Protein AF-A0A9X8VC01-F1 (afdb_monomer_lite)

Sequence (74 aa):
HQTQLRWAVTADDVFISVTPPHHDMSMFDLFGSLCAGATLVLPASHQEKDAISWNQLVEKHRVSLWCSVPAILE

pLDDT: mean 91.42, std 6.98, range [64.62, 98.5]

InterPro domains:
  IPR000873 AMP-dependent synthetase/ligase domain [PF00501] (6-74)
  IPR042099 ANL, N-terminal domain [G3DSA:3.40.50.12780] (1-74)

Foldseek 3Di:
DVVCVVVVDAQAAEEEDLDPPPDPQSCCQVCVCVVRVHHYDYDDPVCSLPPVSVVVSCVVVVHPDYDDDVVSVD

Radius of gyration: 11.81 Å; chains: 1; bounding box: 26×25×33 Å

Secondary structure (DSSP, 8-state):
-HHHHHTT--TT-EEE--S-TTSHHHHHHHHHHHHHT-EEE---TT-TT-HHHHHHHHHHHT--EE---GGGT-

Structure (mmCIF, N/CA/C/O backbone):
data_AF-A0A9X8VC01-F1
#
_entry.id   AF-A0A9X8VC01-F1
#
loop_
_atom_site.group_PDB
_atom_site.id
_atom_site.type_symbol
_atom_site.label_atom_id
_atom_site.label_alt_id
_atom_site.label_comp_id
_atom_site.label_asym_id
_atom_site.label_entity_id
_atom_site.label_seq_id
_atom_site.pdbx_PDB_ins_code
_atom_site.Cartn_x
_atom_site.Cartn_y
_atom_site.Cartn_z
_atom_site.occupancy
_atom_site.B_iso_or_equiv
_atom_site.auth_seq_id
_atom_site.auth_comp_id
_atom_site.auth_asym_id
_atom_site.auth_atom_id
_atom_site.pdbx_PDB_model_num
ATOM 1 N N . HIS A 1 1 ? 3.568 -7.967 11.893 1.00 66.75 1 HIS A N 1
ATOM 2 C CA . HIS A 1 1 ? 2.956 -7.881 13.238 1.00 66.75 1 HIS A CA 1
ATOM 3 C C . HIS A 1 1 ? 3.796 -7.062 14.225 1.00 66.75 1 HIS A C 1
ATOM 5 O O . HIS A 1 1 ? 3.361 -5.976 14.570 1.00 66.75 1 HIS A O 1
ATOM 11 N N . GLN A 1 2 ? 5.007 -7.488 14.636 1.00 85.88 2 GLN A N 1
ATOM 12 C CA . GLN A 1 2 ? 5.813 -6.714 15.611 1.00 85.88 2 GLN A CA 1
ATOM 13 C C . GLN A 1 2 ? 6.116 -5.273 15.157 1.00 85.88 2 GLN A C 1
ATOM 15 O O . GLN A 1 2 ? 5.977 -4.343 15.945 1.00 85.88 2 GLN A O 1
ATOM 20 N N . THR A 1 3 ? 6.465 -5.080 13.882 1.00 89.44 3 THR A N 1
ATOM 21 C CA . THR A 1 3 ? 6.733 -3.751 13.308 1.00 89.44 3 THR A CA 1
ATOM 22 C C . THR A 1 3 ? 5.516 -2.824 13.372 1.00 89.44 3 THR A C 1
ATOM 24 O O . THR A 1 3 ? 5.648 -1.691 13.814 1.00 89.44 3 THR A O 1
ATOM 27 N N . GLN A 1 4 ? 4.325 -3.315 13.009 1.00 89.69 4 GLN A N 1
ATOM 28 C CA . GLN A 1 4 ? 3.087 -2.524 13.061 1.00 89.69 4 GLN A CA 1
ATOM 29 C C . GLN A 1 4 ? 2.747 -2.083 14.484 1.00 89.69 4 GLN A C 1
ATOM 31 O O . GLN A 1 4 ? 2.406 -0.926 14.687 1.00 89.69 4 GLN A O 1
ATOM 36 N N . LEU A 1 5 ? 2.900 -2.974 15.471 1.00 91.56 5 LEU A N 1
ATOM 37 C CA . LEU A 1 5 ? 2.694 -2.620 16.878 1.00 91.56 5 LEU A CA 1
ATOM 38 C C . LEU A 1 5 ? 3.686 -1.552 17.339 1.00 91.56 5 LEU A C 1
ATOM 40 O O . LEU A 1 5 ? 3.304 -0.598 18.007 1.00 91.56 5 LEU A O 1
ATOM 44 N N . ARG A 1 6 ? 4.962 -1.694 16.961 1.00 95.12 6 ARG A N 1
ATOM 45 C CA . ARG A 1 6 ? 6.008 -0.732 17.323 1.00 95.12 6 ARG A CA 1
ATOM 46 C C . ARG A 1 6 ? 5.783 0.647 16.703 1.00 95.12 6 ARG A C 1
ATOM 48 O O . ARG A 1 6 ? 6.119 1.642 17.335 1.00 95.12 6 ARG A O 1
ATOM 55 N N . TRP A 1 7 ? 5.262 0.701 15.482 1.00 94.69 7 TRP A N 1
ATOM 56 C CA . TRP A 1 7 ? 4.938 1.949 14.787 1.00 94.69 7 TRP A CA 1
ATOM 57 C C . TRP A 1 7 ? 3.511 2.433 15.042 1.00 94.69 7 TRP A C 1
ATOM 59 O O . TRP A 1 7 ? 3.137 3.468 14.510 1.00 94.69 7 TRP A O 1
ATOM 69 N N . ALA A 1 8 ? 2.744 1.712 15.868 1.00 96.38 8 ALA A N 1
ATOM 70 C CA . ALA A 1 8 ? 1.346 1.998 16.163 1.00 96.38 8 ALA A CA 1
ATOM 71 C C . ALA A 1 8 ? 0.503 2.226 14.895 1.00 96.38 8 ALA A C 1
ATOM 73 O O . ALA A 1 8 ? -0.303 3.147 14.852 1.00 96.38 8 ALA A O 1
ATOM 74 N N . VAL A 1 9 ? 0.703 1.387 13.872 1.00 96.81 9 VAL A N 1
ATOM 75 C CA . VAL A 1 9 ? -0.045 1.473 12.608 1.00 96.81 9 VAL A CA 1
ATOM 76 C C . VAL A 1 9 ? -1.538 1.287 12.878 1.00 96.81 9 VAL A C 1
ATOM 78 O O . VAL A 1 9 ? -1.936 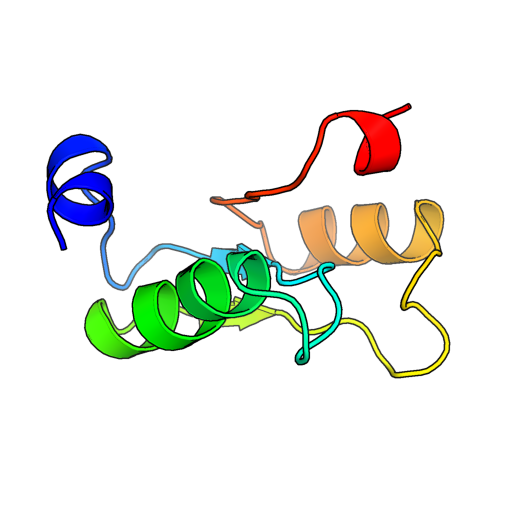0.363 13.592 1.00 96.81 9 VAL A O 1
ATOM 81 N N . THR A 1 10 ? -2.355 2.141 12.272 1.00 97.25 10 THR A N 1
ATOM 82 C CA . THR A 1 10 ? -3.815 2.167 12.413 1.00 97.25 10 THR A CA 1
ATOM 83 C C . THR A 1 10 ? -4.514 2.127 11.054 1.00 97.25 10 THR A C 1
ATOM 85 O O . THR A 1 10 ? -3.871 2.211 10.012 1.00 97.25 10 THR A O 1
ATOM 88 N N . ALA A 1 11 ? -5.845 2.032 11.057 1.00 98.06 11 ALA A N 1
ATOM 89 C CA . ALA A 1 11 ? -6.653 2.119 9.839 1.00 98.06 11 ALA A CA 1
ATOM 90 C C . ALA A 1 11 ? -6.609 3.510 9.167 1.00 98.06 11 ALA A C 1
ATOM 92 O O . ALA A 1 11 ? -6.956 3.627 7.995 1.00 98.06 11 ALA A O 1
ATOM 93 N N . ASP A 1 12 ? -6.167 4.548 9.887 1.00 98.19 12 ASP A N 1
ATOM 94 C CA . ASP A 1 12 ? -6.046 5.912 9.358 1.00 98.19 12 ASP A CA 1
ATOM 95 C C . ASP A 1 12 ? -4.745 6.125 8.564 1.00 98.19 12 ASP A C 1
ATOM 97 O O . ASP A 1 12 ? -4.570 7.160 7.917 1.00 98.19 12 ASP A O 1
ATOM 101 N N . ASP A 1 13 ? -3.827 5.155 8.597 1.00 98.31 13 ASP A N 1
ATOM 102 C CA . ASP A 1 13 ? -2.575 5.231 7.859 1.00 98.31 13 ASP A CA 1
ATOM 103 C C . ASP A 1 13 ? -2.757 5.013 6.351 1.00 98.31 13 ASP A C 1
ATOM 105 O O . ASP A 1 13 ? -3.615 4.260 5.875 1.00 98.31 13 ASP A O 1
ATOM 109 N N . VAL A 1 14 ? -1.880 5.660 5.584 1.00 98.50 14 VAL A N 1
ATOM 110 C CA . VAL A 1 14 ? -1.810 5.554 4.127 1.00 98.50 14 VAL A CA 1
ATOM 111 C C . VAL A 1 14 ? -0.414 5.086 3.740 1.00 98.50 14 VAL A C 1
ATOM 113 O O . VAL A 1 14 ? 0.568 5.817 3.877 1.00 98.50 14 VAL A O 1
ATOM 116 N N . PHE A 1 15 ? -0.337 3.862 3.234 1.00 97.69 15 PHE A N 1
ATOM 117 C CA . PHE A 1 15 ? 0.882 3.233 2.745 1.00 97.69 15 PHE A CA 1
ATOM 118 C C . PHE A 1 15 ? 1.086 3.563 1.267 1.00 97.69 15 PHE A C 1
ATOM 120 O O . PHE A 1 15 ? 0.118 3.658 0.511 1.00 97.69 15 PHE A O 1
ATOM 127 N N . ILE A 1 16 ? 2.340 3.638 0.828 1.00 96.06 16 ILE A N 1
ATOM 128 C CA . ILE A 1 16 ? 2.703 3.540 -0.591 1.00 96.06 16 ILE A CA 1
ATOM 129 C C . ILE A 1 16 ? 3.567 2.299 -0.811 1.00 96.06 16 ILE A C 1
ATOM 131 O O . ILE A 1 16 ? 4.512 2.074 -0.060 1.00 96.06 16 ILE A O 1
ATOM 135 N N . SER A 1 17 ? 3.260 1.505 -1.842 1.00 94.19 17 SER A N 1
ATOM 136 C CA . SER A 1 17 ? 4.123 0.390 -2.252 1.00 94.19 17 SER A CA 1
ATOM 137 C C . SER A 1 17 ? 4.772 0.686 -3.595 1.00 94.19 17 SER A C 1
ATOM 139 O O . SER A 1 17 ? 4.160 0.553 -4.652 1.00 94.19 17 SER A O 1
ATOM 141 N N . VAL A 1 18 ? 6.027 1.125 -3.531 1.00 91.62 18 VAL A N 1
ATOM 142 C CA . VAL A 1 18 ? 6.899 1.365 -4.696 1.00 91.62 18 VAL A CA 1
ATOM 143 C C . VAL A 1 18 ? 7.862 0.200 -4.948 1.00 91.62 18 VAL A C 1
ATOM 145 O O . VAL A 1 18 ? 8.657 0.223 -5.884 1.00 91.62 18 VAL A O 1
ATOM 148 N N . THR A 1 19 ? 7.801 -0.826 -4.099 1.00 87.44 19 THR A N 1
ATOM 149 C CA . THR A 1 19 ? 8.615 -2.032 -4.216 1.00 87.44 19 THR A CA 1
ATOM 150 C C . THR A 1 19 ? 7.928 -3.026 -5.157 1.00 87.44 19 THR A C 1
ATOM 152 O O . THR A 1 19 ? 6.729 -3.269 -4.999 1.00 87.44 19 THR A O 1
ATOM 155 N N . PRO A 1 20 ? 8.645 -3.658 -6.107 1.00 83.81 20 PRO A N 1
ATOM 156 C CA . PRO A 1 20 ? 8.032 -4.633 -7.000 1.00 83.81 20 PRO A CA 1
ATOM 157 C C . PRO A 1 20 ? 7.395 -5.813 -6.234 1.00 83.81 20 PRO A C 1
ATOM 159 O O . PRO A 1 20 ? 8.005 -6.299 -5.281 1.00 83.81 20 PRO A O 1
ATOM 162 N N . PRO A 1 21 ? 6.247 -6.365 -6.682 1.00 80.56 21 PRO A N 1
ATOM 163 C CA . PRO A 1 21 ? 5.488 -7.382 -5.933 1.00 80.56 21 PRO A CA 1
ATOM 164 C C . PRO A 1 21 ? 6.213 -8.710 -5.663 1.00 80.56 21 PRO A C 1
ATOM 166 O O . PRO A 1 21 ? 5.733 -9.534 -4.890 1.00 80.56 21 PRO A O 1
ATOM 169 N N . HIS A 1 22 ? 7.323 -8.963 -6.360 1.00 83.31 22 HIS A N 1
ATOM 170 C CA . HIS A 1 22 ? 8.134 -10.172 -6.212 1.00 83.31 22 HIS A CA 1
ATOM 171 C C . HIS A 1 22 ? 9.251 -10.025 -5.166 1.00 83.31 22 HIS A C 1
ATOM 173 O O . HIS A 1 22 ? 9.951 -10.999 -4.891 1.00 83.31 22 HIS A O 1
ATOM 179 N N . HIS A 1 23 ? 9.436 -8.831 -4.598 1.00 84.62 23 HIS A N 1
ATOM 180 C CA . HIS A 1 23 ? 10.363 -8.596 -3.497 1.00 84.62 23 HIS A CA 1
ATOM 181 C C . HIS A 1 23 ? 9.655 -8.771 -2.151 1.00 84.62 23 HIS A C 1
ATOM 183 O O . HIS A 1 23 ? 8.527 -8.335 -1.957 1.00 84.62 23 HIS A O 1
ATOM 189 N N . ASP A 1 24 ? 10.344 -9.366 -1.184 1.00 86.31 24 ASP A N 1
ATOM 190 C CA . ASP A 1 24 ? 9.849 -9.586 0.179 1.00 86.31 24 ASP A CA 1
ATOM 191 C C . ASP A 1 24 ? 9.377 -8.300 0.875 1.00 86.31 24 ASP A C 1
ATOM 193 O O . ASP A 1 24 ? 8.394 -8.322 1.613 1.00 86.31 24 ASP A O 1
ATOM 197 N N . MET A 1 25 ? 10.021 -7.167 0.594 1.00 84.94 25 MET A N 1
ATOM 198 C CA . MET A 1 25 ? 9.608 -5.860 1.106 1.00 84.94 25 MET A CA 1
ATOM 199 C C . MET A 1 25 ? 8.167 -5.484 0.724 1.00 84.94 25 MET A C 1
ATOM 201 O O . MET A 1 25 ? 7.460 -4.935 1.569 1.00 84.94 25 MET A O 1
ATOM 205 N N . SER A 1 26 ? 7.674 -5.845 -0.471 1.00 88.00 26 SER A N 1
ATOM 206 C CA . SER A 1 26 ? 6.294 -5.520 -0.873 1.00 88.00 26 SER A CA 1
ATOM 207 C C . SER A 1 26 ? 5.251 -6.248 -0.019 1.00 88.00 26 SER A C 1
ATOM 209 O O . SER A 1 26 ? 4.105 -5.808 0.084 1.00 88.00 26 SER A O 1
ATOM 211 N N . MET A 1 27 ? 5.635 -7.353 0.633 1.00 91.12 27 MET A N 1
ATOM 212 C CA . MET A 1 27 ? 4.764 -8.073 1.563 1.00 91.12 27 MET A CA 1
ATOM 213 C C . MET A 1 27 ? 4.416 -7.212 2.775 1.00 91.12 27 MET A C 1
ATOM 215 O O . MET A 1 27 ? 3.302 -7.313 3.290 1.00 91.12 27 MET A O 1
ATOM 219 N N . PHE A 1 28 ? 5.345 -6.374 3.246 1.00 91.31 28 PHE A N 1
ATOM 220 C CA . PHE A 1 28 ? 5.065 -5.506 4.382 1.00 91.31 28 PHE A CA 1
ATOM 221 C C . PHE A 1 28 ? 4.032 -4.440 4.021 1.00 91.31 28 PHE A C 1
ATOM 223 O O . PHE A 1 28 ? 3.090 -4.261 4.785 1.00 91.31 28 PHE A O 1
ATOM 230 N N . ASP A 1 29 ? 4.151 -3.794 2.863 1.00 93.06 29 ASP A N 1
ATOM 231 C CA . ASP A 1 29 ? 3.187 -2.770 2.448 1.00 93.06 29 ASP A CA 1
ATOM 232 C C . ASP A 1 29 ? 1.804 -3.387 2.215 1.00 93.06 29 ASP A C 1
ATOM 234 O O . ASP A 1 29 ? 0.797 -2.888 2.722 1.00 93.06 29 ASP A O 1
ATOM 238 N N . LEU A 1 30 ? 1.758 -4.518 1.501 1.00 93.19 30 LEU A N 1
ATOM 239 C CA . LEU A 1 30 ? 0.515 -5.185 1.127 1.00 93.19 30 LEU A CA 1
ATOM 240 C C . LEU A 1 30 ? -0.209 -5.766 2.341 1.00 93.19 30 LEU A C 1
ATOM 242 O O . LEU A 1 30 ? -1.337 -5.388 2.637 1.00 93.19 30 LEU A O 1
ATOM 246 N N . PHE A 1 31 ? 0.427 -6.678 3.076 1.00 93.31 31 PHE A N 1
ATOM 247 C CA . PHE A 1 31 ? -0.220 -7.298 4.233 1.00 93.31 31 PHE A CA 1
ATOM 248 C C . PHE A 1 31 ? -0.278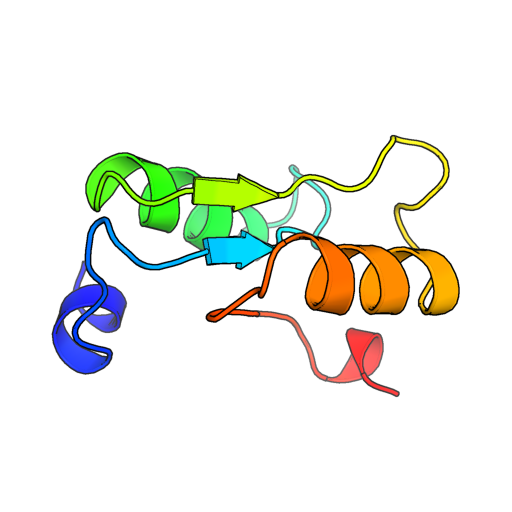 -6.349 5.422 1.00 93.31 31 PHE A C 1
ATOM 250 O O . PHE A 1 31 ? -1.164 -6.475 6.263 1.00 93.31 31 PHE A O 1
ATOM 257 N N . GLY A 1 32 ? 0.647 -5.394 5.513 1.00 93.62 32 GLY A N 1
ATOM 258 C CA . GLY A 1 32 ? 0.655 -4.428 6.596 1.00 93.62 32 GLY A CA 1
ATOM 259 C C . GLY A 1 32 ? -0.522 -3.481 6.552 1.00 93.62 32 GLY A C 1
ATOM 260 O O . GLY A 1 32 ? -1.219 -3.355 7.558 1.00 93.62 32 GLY A O 1
ATOM 261 N N . SER A 1 33 ? -0.784 -2.907 5.380 1.00 95.62 33 SER A N 1
ATOM 262 C CA . SER A 1 33 ? -1.960 -2.068 5.173 1.00 95.62 33 SER A CA 1
ATOM 263 C C . SER A 1 33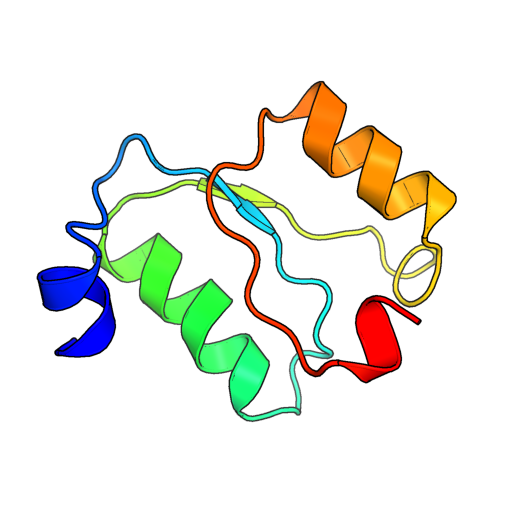 ? -3.257 -2.865 5.348 1.00 95.62 33 SER A C 1
ATOM 265 O O . SER A 1 33 ? -4.111 -2.492 6.152 1.00 95.62 33 SER A O 1
ATOM 267 N N . LEU A 1 34 ? -3.375 -4.019 4.680 1.00 95.25 34 LEU A N 1
ATOM 268 C CA . LEU A 1 34 ? -4.591 -4.835 4.704 1.00 95.25 34 LEU A CA 1
ATOM 269 C C . LEU A 1 34 ? -4.933 -5.364 6.104 1.00 95.25 34 LEU A C 1
ATOM 271 O O . LEU A 1 34 ? -6.096 -5.328 6.497 1.00 95.25 34 LEU A O 1
ATOM 275 N N . CYS A 1 35 ? -3.950 -5.833 6.882 1.00 95.69 35 CYS A N 1
ATOM 276 C CA . CYS A 1 35 ? -4.203 -6.310 8.246 1.00 95.69 35 CYS A CA 1
ATOM 277 C C . CYS A 1 35 ? -4.573 -5.183 9.221 1.00 95.69 35 CYS A C 1
ATOM 279 O O . CYS A 1 35 ? -5.274 -5.453 10.194 1.00 95.69 35 CYS A O 1
ATOM 281 N N . ALA A 1 36 ? -4.109 -3.953 8.984 1.00 96.19 36 ALA A N 1
ATOM 282 C CA . ALA A 1 36 ? -4.433 -2.793 9.815 1.00 96.19 36 ALA A CA 1
ATOM 283 C C . ALA A 1 36 ? -5.765 -2.120 9.431 1.00 96.19 36 ALA A C 1
ATOM 285 O O . ALA A 1 36 ? -6.259 -1.282 10.182 1.00 96.19 36 ALA A O 1
ATOM 286 N N . GLY A 1 37 ? -6.348 -2.472 8.277 1.00 97.56 37 GLY A N 1
ATOM 287 C CA . GLY A 1 37 ? -7.488 -1.751 7.698 1.00 97.56 37 GLY A CA 1
ATOM 288 C C . GLY A 1 37 ? -7.105 -0.402 7.079 1.00 97.56 37 GLY A C 1
ATOM 289 O O . GLY A 1 37 ? -7.976 0.436 6.872 1.00 97.56 37 GLY A O 1
ATOM 290 N N . ALA A 1 38 ? -5.814 -0.198 6.813 1.00 97.94 38 ALA A N 1
ATOM 291 C CA . ALA A 1 38 ? -5.244 1.021 6.253 1.00 97.94 38 ALA A CA 1
ATOM 292 C C . ALA A 1 38 ? -5.413 1.101 4.729 1.00 97.94 38 ALA A C 1
ATOM 294 O O . ALA A 1 38 ? -5.780 0.136 4.053 1.00 97.94 38 ALA A O 1
ATOM 295 N N . THR A 1 39 ? -5.089 2.267 4.170 1.00 98.38 39 THR A N 1
ATOM 296 C CA . THR A 1 39 ? -5.098 2.489 2.718 1.00 98.38 39 THR A CA 1
ATOM 297 C C . THR A 1 39 ? -3.757 2.100 2.098 1.00 98.38 39 THR A C 1
ATOM 299 O O . THR A 1 39 ? -2.706 2.451 2.626 1.00 98.38 39 THR A O 1
ATOM 302 N N . LEU A 1 40 ? -3.785 1.430 0.940 1.00 97.25 40 LEU A N 1
ATOM 303 C CA . LEU A 1 40 ? -2.601 1.131 0.132 1.00 97.25 40 LEU A CA 1
ATOM 304 C C . LEU A 1 40 ? -2.650 1.872 -1.207 1.00 97.25 40 LEU A C 1
ATOM 306 O O . LEU A 1 40 ? -3.547 1.643 -2.019 1.00 97.25 40 LEU A O 1
ATOM 310 N N . VAL A 1 41 ? -1.661 2.728 -1.454 1.00 97.12 41 VAL A N 1
ATOM 311 C CA . VAL A 1 41 ? -1.457 3.426 -2.727 1.00 97.12 41 VAL A CA 1
ATOM 312 C C . VAL A 1 41 ? -0.463 2.641 -3.578 1.00 97.12 41 VAL A C 1
ATOM 314 O O . VAL A 1 41 ? 0.668 2.383 -3.161 1.00 97.12 41 VAL A O 1
ATOM 317 N N . LEU A 1 42 ? -0.887 2.285 -4.790 1.00 94.06 42 LEU A N 1
ATOM 318 C CA . LEU A 1 42 ? -0.064 1.597 -5.782 1.00 94.06 42 LEU A CA 1
ATOM 319 C C . LEU A 1 42 ? 0.219 2.546 -6.957 1.00 94.06 42 LEU A C 1
ATOM 321 O O . LEU A 1 42 ? -0.736 3.075 -7.536 1.00 94.06 42 LEU A O 1
ATOM 325 N N . PRO A 1 43 ? 1.491 2.765 -7.336 1.00 92.88 43 PRO A N 1
ATOM 326 C CA . PRO A 1 43 ? 1.825 3.413 -8.598 1.00 92.88 43 PRO A CA 1
ATOM 327 C C . PRO A 1 43 ? 1.232 2.638 -9.780 1.00 92.88 43 PRO A C 1
ATOM 329 O O . PRO A 1 43 ? 1.106 1.412 -9.738 1.00 92.88 43 PRO A O 1
ATOM 332 N N . ALA A 1 44 ? 0.889 3.334 -10.865 1.00 91.06 44 ALA A N 1
ATOM 333 C CA . ALA A 1 44 ? 0.532 2.650 -12.103 1.00 91.06 44 ALA A CA 1
ATOM 334 C C . ALA A 1 44 ? 1.751 1.892 -12.665 1.00 91.06 44 ALA A C 1
ATOM 336 O O . ALA A 1 44 ? 2.891 2.276 -12.417 1.00 91.06 44 ALA A O 1
ATOM 337 N N . SER A 1 45 ? 1.532 0.872 -13.500 1.00 85.88 45 SER A N 1
ATOM 338 C CA . SER A 1 45 ? 2.615 0.023 -14.041 1.00 85.88 45 SER A CA 1
ATOM 339 C C . SER A 1 45 ? 3.707 0.776 -14.820 1.00 85.88 45 SER A C 1
ATOM 341 O O . SER A 1 45 ? 4.800 0.261 -15.004 1.00 85.88 45 SER A O 1
ATOM 343 N N . HIS A 1 46 ? 3.444 2.000 -15.288 1.00 86.94 46 HIS A N 1
ATOM 344 C CA . HIS A 1 46 ? 4.440 2.846 -15.962 1.00 86.94 46 HIS A CA 1
ATOM 345 C C . HIS A 1 46 ? 5.171 3.818 -15.014 1.00 86.94 46 HIS A C 1
ATOM 347 O O . HIS A 1 46 ? 6.023 4.577 -15.462 1.00 86.94 46 HIS A O 1
ATOM 353 N N . GLN A 1 47 ? 4.839 3.806 -13.720 1.00 87.19 47 GLN A N 1
ATOM 354 C CA . GLN A 1 47 ? 5.362 4.703 -12.682 1.00 87.19 47 GLN A CA 1
ATOM 355 C C . GLN A 1 47 ? 6.242 3.961 -11.661 1.00 87.19 47 GLN A C 1
ATOM 357 O O . GLN A 1 47 ? 6.621 4.530 -10.645 1.00 87.19 47 GLN A O 1
ATOM 362 N N . GLU A 1 48 ? 6.583 2.692 -11.900 1.00 82.56 48 GLU A N 1
ATOM 363 C CA . GLU A 1 48 ? 7.294 1.814 -10.951 1.00 82.56 48 GLU A CA 1
ATOM 364 C C . GLU A 1 48 ? 8.716 2.262 -10.584 1.00 82.56 48 GLU A C 1
ATOM 366 O O . GLU A 1 48 ? 9.327 1.658 -9.711 1.00 82.56 48 GLU A O 1
ATOM 371 N N . LYS A 1 49 ? 9.275 3.270 -11.263 1.00 84.56 49 LYS A N 1
ATOM 372 C CA . LYS A 1 49 ? 10.601 3.859 -10.993 1.00 84.56 49 LYS A CA 1
ATOM 373 C C . LYS A 1 49 ? 10.619 5.357 -11.295 1.00 84.56 49 LYS A C 1
ATOM 375 O O . LYS A 1 49 ? 11.610 5.891 -11.786 1.00 84.56 49 LYS A O 1
ATOM 380 N N . ASP A 1 50 ? 9.486 6.015 -11.082 1.00 90.56 50 ASP A N 1
ATOM 381 C CA . ASP A 1 50 ? 9.324 7.435 -11.363 1.00 90.56 50 ASP A CA 1
ATOM 382 C C . ASP A 1 50 ? 9.145 8.211 -10.056 1.00 90.56 50 ASP A C 1
ATOM 384 O O . ASP A 1 50 ? 8.045 8.310 -9.509 1.00 90.56 50 ASP A O 1
ATOM 388 N N . ALA A 1 51 ? 10.247 8.793 -9.579 1.00 90.62 51 ALA A N 1
ATOM 389 C CA . ALA A 1 51 ? 10.278 9.580 -8.352 1.00 90.62 51 ALA A CA 1
ATOM 390 C C . ALA A 1 51 ? 9.332 10.793 -8.392 1.00 90.62 51 ALA A C 1
ATOM 392 O O . ALA A 1 51 ? 8.769 11.167 -7.362 1.00 90.62 51 ALA A O 1
ATOM 393 N N . ILE A 1 52 ? 9.108 11.390 -9.571 1.00 92.94 52 ILE A N 1
ATOM 394 C CA . ILE A 1 52 ? 8.189 12.525 -9.717 1.00 92.94 52 ILE A CA 1
ATOM 395 C C . ILE A 1 52 ? 6.756 12.036 -9.514 1.00 92.94 52 ILE A C 1
ATOM 397 O O . ILE A 1 52 ? 6.009 12.625 -8.730 1.00 92.94 52 ILE A O 1
ATOM 401 N N . SER A 1 53 ? 6.390 10.933 -10.169 1.00 93.88 53 SER A N 1
ATOM 402 C CA . SER A 1 53 ? 5.082 10.302 -9.982 1.00 93.88 53 SER A CA 1
ATOM 403 C C . SER A 1 53 ? 4.852 9.876 -8.530 1.00 93.88 53 SER A C 1
ATOM 405 O O . SER A 1 53 ? 3.770 10.100 -7.991 1.00 93.88 53 SER A O 1
ATOM 407 N N . TRP A 1 54 ? 5.855 9.307 -7.858 1.00 94.38 54 TRP A N 1
ATOM 408 C CA . TRP A 1 54 ? 5.733 8.923 -6.449 1.00 94.38 54 TRP A CA 1
ATOM 409 C C . TRP A 1 54 ? 5.519 10.119 -5.535 1.00 94.38 54 TRP A C 1
ATOM 411 O O . TRP A 1 54 ? 4.636 10.071 -4.684 1.00 94.38 54 TRP A O 1
ATOM 421 N N . ASN A 1 55 ? 6.268 11.204 -5.732 1.00 94.62 55 ASN A N 1
ATOM 422 C CA . ASN A 1 55 ? 6.093 12.415 -4.938 1.00 94.62 55 ASN A CA 1
ATOM 423 C C . ASN A 1 55 ? 4.676 12.997 -5.099 1.00 94.62 55 ASN A C 1
ATOM 425 O O . ASN A 1 55 ? 4.033 13.360 -4.117 1.00 94.62 55 ASN A O 1
ATOM 429 N N . GLN A 1 56 ? 4.142 12.996 -6.325 1.00 96.06 56 GLN A N 1
ATOM 430 C CA . GLN A 1 56 ? 2.756 13.402 -6.586 1.00 96.06 56 GLN A CA 1
ATOM 431 C C . GLN A 1 56 ? 1.740 12.489 -5.889 1.00 96.06 56 GLN A C 1
ATOM 433 O O . GLN A 1 56 ? 0.737 12.972 -5.366 1.00 96.06 56 GLN A O 1
ATOM 438 N N . LEU A 1 57 ? 1.980 11.174 -5.865 1.00 96.62 57 LEU A N 1
ATOM 439 C CA . LEU A 1 57 ? 1.129 10.221 -5.148 1.00 96.62 57 LEU A CA 1
ATOM 440 C C . LEU A 1 57 ? 1.182 10.449 -3.633 1.00 96.62 57 LEU A C 1
ATOM 442 O O . LEU A 1 57 ? 0.130 10.460 -2.993 1.00 96.62 57 LEU A O 1
ATOM 446 N N . VAL A 1 58 ? 2.375 10.679 -3.078 1.00 96.75 58 VAL A N 1
ATOM 447 C CA . VAL A 1 58 ? 2.580 11.000 -1.658 1.00 96.75 58 VAL A CA 1
ATOM 448 C C . VAL A 1 58 ? 1.787 12.239 -1.265 1.00 96.75 58 VAL A C 1
ATOM 450 O O . VAL A 1 58 ? 1.017 12.186 -0.307 1.00 96.75 58 VAL A O 1
ATOM 453 N N . GLU A 1 59 ? 1.912 13.322 -2.031 1.00 97.75 59 GLU A N 1
ATOM 454 C CA . GLU A 1 59 ? 1.193 14.570 -1.775 1.00 97.75 59 GLU A CA 1
ATOM 455 C C . GLU A 1 59 ? 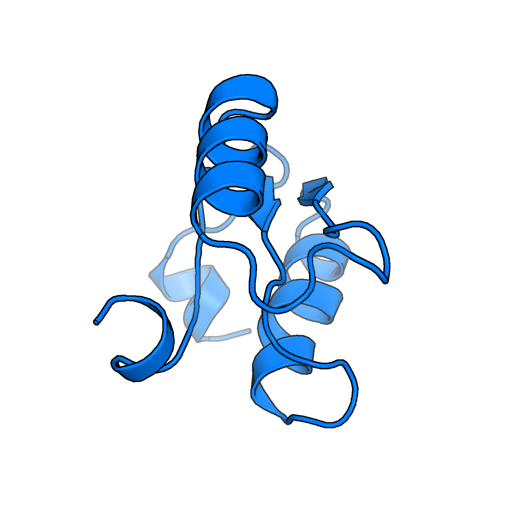-0.326 14.389 -1.914 1.00 97.75 59 GLU A C 1
ATOM 457 O O . GLU A 1 59 ? -1.091 14.734 -1.010 1.00 97.75 59 GLU A O 1
ATOM 462 N N . LYS A 1 60 ? -0.773 13.793 -3.025 1.00 98.12 60 LYS A N 1
ATOM 463 C CA . LYS A 1 60 ? -2.194 13.616 -3.347 1.00 98.12 60 LYS A CA 1
ATOM 464 C C . LYS A 1 60 ? -2.931 12.765 -2.318 1.00 98.12 60 LYS A C 1
ATOM 466 O O . LYS A 1 60 ? -4.071 13.073 -1.974 1.00 98.12 60 LYS A O 1
ATOM 471 N N . HIS A 1 61 ? -2.309 11.677 -1.872 1.00 98.06 61 HIS A N 1
ATOM 472 C CA . HIS A 1 61 ? -2.936 10.703 -0.982 1.00 98.06 61 HIS A CA 1
ATOM 473 C C . HIS A 1 61 ? -2.563 10.895 0.487 1.00 98.06 61 HIS A C 1
ATOM 475 O O . HIS A 1 61 ? -3.124 10.202 1.330 1.00 98.06 61 HIS A O 1
ATOM 481 N N . ARG A 1 62 ? -1.672 11.848 0.799 1.00 98.06 62 ARG A N 1
ATOM 482 C CA . ARG A 1 62 ? -1.145 12.088 2.150 1.00 98.06 62 ARG A CA 1
ATOM 483 C C . ARG A 1 62 ? -0.561 10.815 2.759 1.00 98.06 62 ARG A C 1
ATOM 485 O O . ARG A 1 62 ? -0.946 10.407 3.850 1.00 98.06 62 ARG A O 1
ATOM 492 N N . VAL A 1 63 ? 0.347 10.184 2.018 1.00 98.06 63 VAL A N 1
ATOM 493 C CA . VAL A 1 63 ? 1.043 8.969 2.466 1.00 98.06 63 VAL A CA 1
ATOM 494 C C . VAL A 1 63 ? 1.691 9.227 3.829 1.00 98.06 63 VAL A C 1
ATOM 496 O O . VAL A 1 63 ? 2.484 10.156 3.973 1.00 98.06 63 VAL A O 1
ATOM 499 N N . SER A 1 64 ? 1.339 8.408 4.822 1.00 97.75 64 SER A N 1
ATOM 500 C CA . SER A 1 64 ? 1.883 8.462 6.184 1.00 97.75 64 SER A CA 1
ATOM 501 C C . SER A 1 64 ? 2.997 7.441 6.407 1.00 97.75 64 SER A C 1
ATOM 503 O O . SER A 1 64 ? 3.825 7.629 7.299 1.00 97.75 64 SER A O 1
ATOM 505 N N . LEU A 1 65 ? 3.055 6.385 5.584 1.00 95.94 65 LEU A N 1
ATOM 506 C CA . LEU A 1 65 ? 4.050 5.324 5.701 1.00 95.94 65 LEU A CA 1
ATOM 507 C C . LEU A 1 65 ? 4.638 4.932 4.339 1.00 95.94 65 LEU A C 1
ATOM 509 O O . LEU A 1 65 ? 3.935 4.512 3.421 1.00 95.94 65 LEU A O 1
ATOM 513 N N . TRP A 1 66 ? 5.964 5.014 4.247 1.00 94.00 66 TRP A N 1
ATOM 514 C CA . TRP A 1 66 ? 6.767 4.522 3.129 1.00 94.00 66 TRP A CA 1
ATOM 515 C C . TRP A 1 66 ? 7.882 3.635 3.683 1.00 94.00 66 TRP A C 1
ATOM 517 O O . TRP A 1 66 ? 8.694 4.089 4.491 1.00 94.00 66 TRP A O 1
ATOM 527 N N . CYS A 1 67 ? 7.960 2.381 3.228 1.00 91.19 67 CYS A N 1
ATOM 528 C CA . CYS A 1 67 ? 9.058 1.472 3.551 1.00 91.19 67 CYS A CA 1
ATOM 529 C C . CYS A 1 67 ? 9.775 1.025 2.268 1.00 91.19 67 CYS A C 1
ATOM 531 O O . CYS A 1 67 ? 9.185 0.378 1.410 1.00 91.19 67 CYS A O 1
ATOM 533 N N . SER A 1 68 ? 11.054 1.373 2.118 1.00 88.94 68 SER A N 1
ATOM 534 C CA . SER A 1 68 ? 11.866 0.963 0.966 1.00 88.94 68 SER A CA 1
ATOM 535 C C . SER A 1 68 ? 13.339 0.817 1.336 1.00 88.94 68 SER A C 1
ATOM 537 O O . SER A 1 68 ? 13.765 1.185 2.432 1.00 88.94 68 SER A O 1
ATOM 539 N N . VAL A 1 69 ? 14.137 0.295 0.404 1.00 87.75 69 VAL A N 1
ATOM 540 C CA . VAL A 1 69 ? 15.601 0.343 0.507 1.00 87.75 69 VAL A CA 1
ATOM 541 C C . VAL A 1 69 ?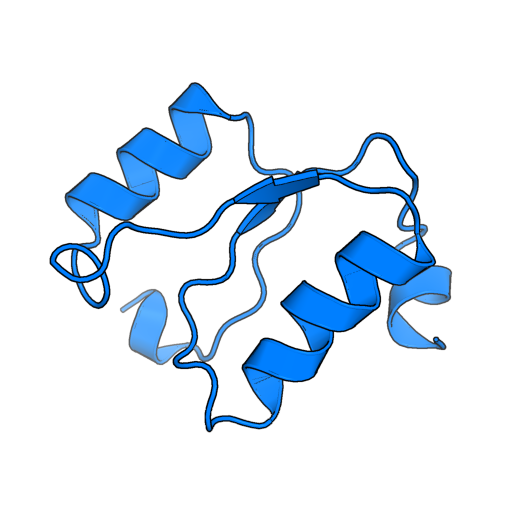 16.129 1.768 0.279 1.00 87.75 69 VAL A C 1
ATOM 543 O O . VAL A 1 69 ? 15.460 2.554 -0.396 1.00 87.75 69 VAL A O 1
ATOM 546 N N . PRO A 1 70 ? 17.341 2.100 0.767 1.00 84.75 70 PRO A N 1
ATOM 547 C CA . PRO A 1 70 ? 17.956 3.413 0.548 1.00 84.75 70 PRO A CA 1
ATOM 548 C C . PRO A 1 70 ? 18.065 3.812 -0.928 1.00 84.75 70 PRO A C 1
ATOM 550 O O . PRO A 1 70 ? 17.776 4.951 -1.260 1.00 84.75 70 PRO A O 1
ATOM 553 N N . ALA A 1 71 ? 18.356 2.860 -1.821 1.00 83.75 71 ALA A N 1
ATOM 554 C CA . ALA A 1 71 ? 18.501 3.100 -3.262 1.00 83.75 71 ALA A CA 1
ATOM 555 C C . ALA A 1 71 ? 17.226 3.608 -3.969 1.00 83.75 71 ALA A C 1
ATOM 557 O O . ALA A 1 71 ? 17.278 3.974 -5.135 1.00 83.75 71 ALA A O 1
ATOM 558 N N . ILE A 1 72 ? 16.072 3.578 -3.296 1.00 81.25 72 ILE A N 1
ATOM 559 C CA . ILE A 1 72 ? 14.811 4.145 -3.795 1.00 81.25 72 ILE A CA 1
ATOM 560 C C . ILE A 1 72 ? 14.692 5.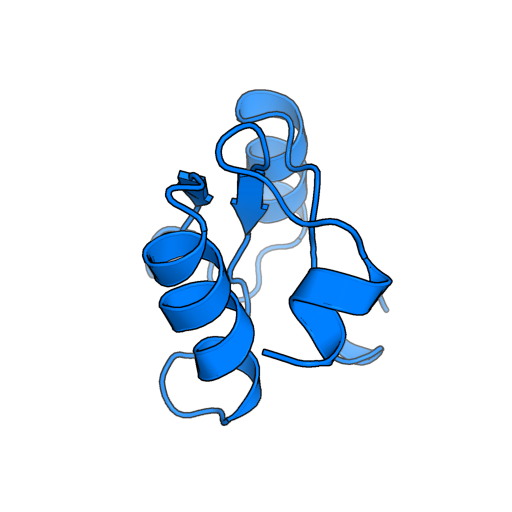645 -3.451 1.00 81.25 72 ILE A C 1
ATOM 562 O O . ILE A 1 72 ? 13.885 6.344 -4.058 1.00 81.25 72 ILE A O 1
ATOM 566 N N . LEU A 1 73 ? 15.478 6.131 -2.483 1.00 71.88 73 LEU A N 1
ATOM 567 C CA . LEU A 1 73 ? 15.509 7.523 -2.019 1.00 71.88 73 LEU A CA 1
ATOM 568 C C . LEU A 1 73 ? 16.726 8.312 -2.547 1.00 71.88 73 LEU A C 1
ATOM 570 O O . LEU A 1 73 ? 16.743 9.536 -2.429 1.00 71.88 73 LEU A O 1
ATOM 574 N N . GLU A 1 74 ? 17.740 7.619 -3.072 1.00 64.62 74 GLU A N 1
ATOM 575 C CA . GLU A 1 74 ? 18.919 8.206 -3.737 1.00 64.62 74 GLU A CA 1
ATOM 576 C C . GLU A 1 74 ? 18.586 8.743 -5.136 1.00 64.62 74 GLU A C 1
ATOM 578 O O . GLU A 1 74 ? 19.087 9.844 -5.461 1.00 64.62 74 GLU A O 1
#

Organism: Serratia marcescens (NCBI:txid615)